Protein AF-A0A942SIU9-F1 (afdb_monomer)

Mean predicted aligned error: 4.39 Å

Foldseek 3Di:
DPPVVVVVVLVVLLVVLLVVCVVVVNQDDPNHGSVPDDSVVSVVVSVVVVVVVD

Nearest PDB structures (foldseek):
  8p7d-assembly1_B  TM=3.972E-01  e=8.464E+00  Homo sapiens

Structure (mmCIF, N/CA/C/O backbone):
data_AF-A0A942SIU9-F1
#
_entry.id   AF-A0A942SIU9-F1
#
loop_
_atom_site.group_PDB
_atom_site.id
_atom_site.type_symbol
_atom_site.label_atom_id
_atom_site.label_alt_id
_atom_site.label_comp_id
_atom_site.label_asym_id
_atom_site.label_entity_id
_atom_site.label_seq_id
_atom_site.pdbx_PDB_ins_code
_atom_site.Cartn_x
_atom_site.Cartn_y
_atom_site.Cartn_z
_atom_site.occupancy
_atom_site.B_iso_or_equiv
_atom_site.auth_seq_id
_atom_site.auth_comp_id
_atom_site.auth_asym_id
_atom_site.auth_atom_id
_atom_site.pdbx_PDB_model_num
ATOM 1 N N . MET A 1 1 ? 21.398 2.973 -19.294 1.00 61.44 1 MET A N 1
ATOM 2 C CA . MET A 1 1 ? 21.227 2.207 -18.036 1.00 61.44 1 MET A CA 1
ATOM 3 C C . MET A 1 1 ? 20.416 2.928 -16.947 1.00 61.44 1 MET A C 1
ATOM 5 O O . MET A 1 1 ? 19.838 2.237 -16.126 1.00 61.44 1 MET A O 1
ATOM 9 N N . GLY A 1 2 ? 20.300 4.267 -16.923 1.00 64.50 2 GLY A N 1
ATOM 10 C CA . GLY A 1 2 ? 19.603 4.977 -15.827 1.00 64.50 2 GLY A CA 1
ATOM 11 C C . GLY A 1 2 ? 18.063 4.893 -15.800 1.00 64.50 2 GLY A C 1
ATOM 12 O O . GLY A 1 2 ? 17.477 4.932 -14.725 1.00 64.50 2 GLY A O 1
ATOM 13 N N . ILE A 1 3 ? 17.391 4.744 -16.949 1.00 69.50 3 ILE A N 1
ATOM 14 C CA . ILE A 1 3 ? 15.912 4.763 -17.010 1.00 69.50 3 ILE A CA 1
ATOM 15 C C . ILE A 1 3 ? 15.301 3.474 -16.435 1.00 69.50 3 ILE A C 1
ATOM 17 O O . ILE A 1 3 ? 14.350 3.538 -15.661 1.00 69.50 3 ILE A O 1
ATOM 21 N N . LEU A 1 4 ? 15.899 2.315 -16.737 1.00 72.81 4 LEU A N 1
ATOM 22 C CA . LEU A 1 4 ? 15.464 1.014 -16.210 1.00 72.81 4 LEU A CA 1
ATOM 23 C C . LEU A 1 4 ? 15.602 0.941 -14.684 1.00 72.81 4 LEU A C 1
ATOM 25 O O . LEU A 1 4 ? 14.719 0.437 -14.002 1.00 72.81 4 LEU A O 1
ATOM 29 N N . PHE A 1 5 ? 16.681 1.507 -14.138 1.00 76.06 5 PHE A N 1
ATOM 30 C CA . PHE A 1 5 ? 16.917 1.542 -12.696 1.00 76.06 5 PHE A CA 1
ATOM 31 C C . PHE 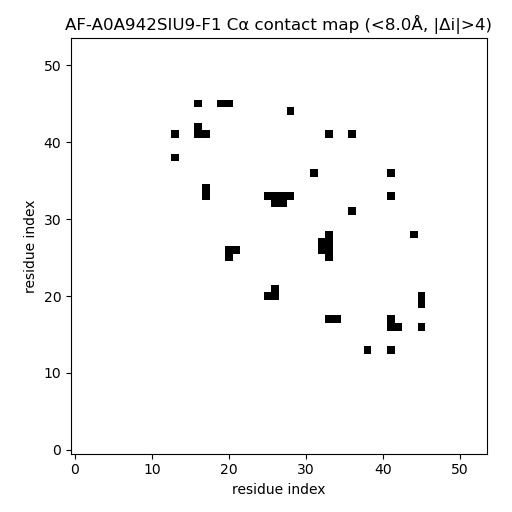A 1 5 ? 15.859 2.370 -11.949 1.00 76.06 5 PHE A C 1
ATOM 33 O O . PHE A 1 5 ? 15.391 1.975 -10.883 1.00 76.06 5 PHE A O 1
ATOM 40 N N . ASN A 1 6 ? 15.439 3.500 -12.524 1.00 78.31 6 ASN A N 1
ATOM 41 C CA .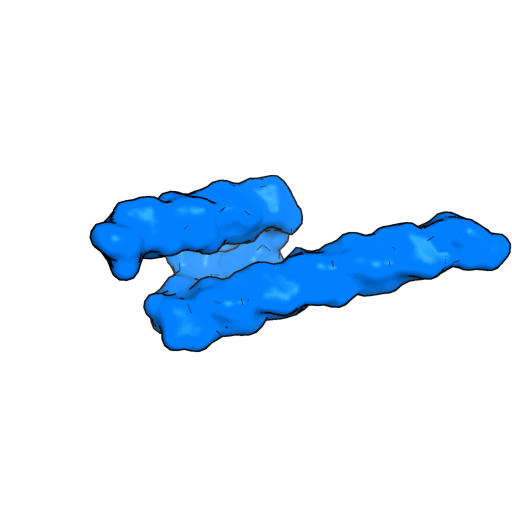 ASN A 1 6 ? 14.430 4.363 -11.913 1.00 78.31 6 ASN A CA 1
ATOM 42 C C . ASN A 1 6 ? 13.030 3.737 -11.928 1.00 78.31 6 ASN A C 1
ATOM 44 O O . ASN A 1 6 ? 12.305 3.885 -10.946 1.00 78.31 6 ASN A O 1
ATOM 48 N N . ALA A 1 7 ? 12.671 3.030 -13.003 1.00 78.44 7 ALA A N 1
ATOM 49 C CA . ALA A 1 7 ? 11.402 2.309 -13.089 1.00 78.44 7 ALA A CA 1
ATOM 50 C C . ALA A 1 7 ? 11.330 1.187 -12.040 1.00 78.44 7 ALA A C 1
ATOM 52 O O . ALA A 1 7 ? 10.422 1.171 -11.215 1.00 78.44 7 ALA A O 1
ATOM 53 N N . VAL A 1 8 ? 12.369 0.345 -11.968 1.00 83.69 8 VAL A N 1
ATOM 54 C CA . VAL A 1 8 ? 12.452 -0.754 -10.990 1.00 83.69 8 VAL A CA 1
ATOM 55 C C . VAL A 1 8 ? 12.370 -0.242 -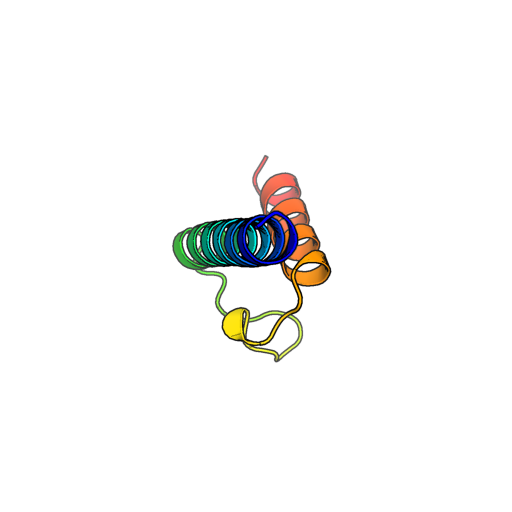9.548 1.00 83.69 8 VAL A C 1
ATOM 57 O O . VAL A 1 8 ? 11.685 -0.830 -8.713 1.00 83.69 8 VAL A O 1
ATOM 60 N N . GLN A 1 9 ? 13.024 0.880 -9.239 1.00 86.06 9 GLN A N 1
ATOM 61 C CA . GLN A 1 9 ? 12.930 1.475 -7.905 1.00 86.06 9 GLN A CA 1
ATOM 62 C C . GLN A 1 9 ? 11.531 2.006 -7.571 1.00 86.06 9 GLN A C 1
ATOM 64 O O . GLN A 1 9 ? 11.135 1.967 -6.404 1.00 86.06 9 GLN A O 1
ATOM 69 N N . GLN A 1 10 ? 10.791 2.536 -8.548 1.00 85.94 10 GLN A N 1
ATOM 70 C CA . GLN A 1 10 ? 9.412 2.973 -8.316 1.00 85.94 10 GLN A CA 1
ATOM 71 C C . GLN A 1 10 ? 8.499 1.781 -8.032 1.00 85.94 10 GLN A C 1
ATOM 73 O O . GLN A 1 10 ? 7.741 1.829 -7.062 1.00 85.94 10 GLN A O 1
ATOM 78 N N . ASP A 1 11 ? 8.646 0.693 -8.786 1.00 87.81 11 ASP A N 1
ATOM 79 C CA . ASP A 1 11 ? 7.870 -0.531 -8.577 1.00 87.81 11 ASP A CA 1
ATOM 80 C C . ASP A 1 11 ? 8.159 -1.158 -7.208 1.00 87.81 11 ASP A C 1
ATOM 82 O O . ASP A 1 11 ? 7.234 -1.527 -6.483 1.00 87.81 11 ASP A O 1
ATOM 86 N N . MET A 1 12 ? 9.429 -1.190 -6.784 1.00 92.00 12 MET A N 1
ATOM 87 C CA . MET A 1 12 ? 9.797 -1.648 -5.437 1.00 92.00 12 MET A CA 1
ATOM 88 C C . MET A 1 12 ? 9.139 -0.805 -4.342 1.00 92.00 12 MET A C 1
ATOM 90 O O . MET A 1 12 ? 8.586 -1.354 -3.389 1.00 92.00 12 MET A O 1
ATOM 94 N N . LYS A 1 13 ? 9.161 0.528 -4.473 1.00 92.44 13 LYS A N 1
ATOM 95 C CA . LYS A 1 13 ? 8.525 1.428 -3.497 1.00 92.44 13 LYS A CA 1
ATOM 96 C C . LYS A 1 13 ? 7.015 1.225 -3.447 1.00 92.44 13 LYS A C 1
ATOM 98 O O . LYS A 1 13 ? 6.443 1.238 -2.360 1.00 92.44 13 LYS A O 1
ATOM 103 N N . ARG A 1 14 ? 6.375 1.031 -4.601 1.00 94.06 14 ARG A N 1
ATOM 104 C CA . ARG A 1 14 ? 4.940 0.755 -4.686 1.00 94.06 14 ARG A CA 1
ATOM 105 C C . ARG A 1 14 ? 4.588 -0.558 -3.990 1.00 94.06 14 ARG A C 1
ATOM 107 O O . ARG A 1 14 ? 3.711 -0.562 -3.130 1.00 94.06 14 ARG A O 1
ATOM 114 N N . ASN A 1 15 ? 5.314 -1.630 -4.293 1.00 94.56 15 ASN A N 1
ATOM 115 C CA . ASN A 1 15 ? 5.090 -2.943 -3.687 1.00 94.56 15 ASN A CA 1
ATOM 116 C C . ASN A 1 15 ? 5.308 -2.919 -2.171 1.00 94.56 15 ASN A C 1
ATOM 118 O O . ASN A 1 15 ? 4.519 -3.496 -1.432 1.00 94.56 15 ASN A O 1
ATOM 122 N N . PHE A 1 16 ? 6.317 -2.188 -1.695 1.00 95.50 16 PHE A N 1
ATOM 123 C CA . PHE A 1 16 ? 6.560 -2.019 -0.263 1.00 95.50 16 PHE A CA 1
ATOM 124 C C . PHE A 1 16 ? 5.404 -1.314 0.468 1.00 95.50 16 PHE A C 1
ATOM 126 O O . PHE A 1 16 ? 5.086 -1.653 1.607 1.00 95.50 16 PHE A O 1
ATOM 133 N N . ILE A 1 17 ? 4.758 -0.332 -0.170 1.00 96.19 17 ILE A N 1
ATOM 134 C CA . ILE A 1 17 ? 3.572 0.322 0.405 1.00 96.19 17 ILE A CA 1
ATOM 135 C C . ILE A 1 17 ? 2.376 -0.627 0.400 1.00 96.19 17 ILE A C 1
ATOM 137 O O . ILE A 1 17 ? 1.680 -0.714 1.406 1.00 96.19 17 ILE A O 1
ATOM 141 N N . ILE A 1 18 ? 2.157 -1.350 -0.701 1.00 96.62 18 ILE A N 1
ATOM 142 C CA . ILE A 1 18 ? 1.090 -2.354 -0.797 1.00 96.62 18 ILE A CA 1
ATOM 143 C C . ILE A 1 18 ? 1.225 -3.383 0.326 1.00 96.62 18 ILE A C 1
ATOM 145 O O . ILE A 1 18 ? 0.241 -3.645 1.006 1.00 96.62 18 ILE A O 1
ATOM 149 N N . GLN A 1 19 ? 2.431 -3.903 0.572 1.00 96.50 19 GLN A N 1
ATOM 150 C CA . GLN A 1 19 ? 2.665 -4.849 1.665 1.00 96.50 19 GLN A CA 1
ATOM 151 C C . GLN A 1 19 ? 2.308 -4.254 3.030 1.00 96.50 19 GLN A C 1
ATOM 153 O O . GLN A 1 19 ? 1.549 -4.867 3.765 1.00 96.50 19 GLN A O 1
ATOM 158 N N . GLN A 1 20 ? 2.744 -3.026 3.339 1.00 95.62 20 GLN A N 1
ATOM 159 C CA . GLN A 1 20 ? 2.364 -2.368 4.599 1.00 95.62 20 GLN A CA 1
ATOM 160 C C . GLN A 1 20 ? 0.849 -2.188 4.755 1.00 95.62 20 GLN A C 1
ATOM 162 O O . GLN A 1 20 ? 0.330 -2.291 5.863 1.00 95.62 20 GLN A O 1
ATOM 167 N N . LEU A 1 21 ? 0.138 -1.887 3.666 1.00 95.75 21 LEU A N 1
ATOM 168 C CA . LEU A 1 21 ? -1.319 -1.776 3.690 1.00 95.75 21 LEU A CA 1
ATOM 169 C C . LEU A 1 21 ? -1.973 -3.144 3.926 1.00 95.75 21 LEU A C 1
ATOM 171 O O . LEU A 1 21 ? -2.874 -3.245 4.753 1.00 95.75 21 LEU A O 1
ATOM 175 N N . GLN A 1 22 ? -1.481 -4.199 3.273 1.00 96.25 22 GLN A N 1
ATOM 176 C CA . GLN A 1 22 ? -1.963 -5.568 3.473 1.00 96.25 22 GLN A CA 1
ATOM 177 C C . GLN A 1 22 ? -1.717 -6.066 4.900 1.00 96.25 22 GLN A C 1
ATOM 179 O O . GLN A 1 22 ? -2.625 -6.634 5.502 1.00 96.25 22 GLN A O 1
ATOM 184 N N . ASP A 1 23 ? -0.539 -5.792 5.465 1.00 95.75 23 ASP A N 1
ATOM 185 C CA . ASP A 1 23 ? -0.198 -6.118 6.856 1.00 95.75 23 ASP A CA 1
ATOM 186 C C . ASP A 1 23 ? -1.128 -5.399 7.851 1.00 95.75 23 ASP A C 1
ATOM 188 O O . ASP A 1 23 ? -1.445 -5.924 8.918 1.00 95.75 23 ASP A O 1
ATOM 192 N N . ALA A 1 24 ? -1.625 -4.216 7.477 1.00 93.88 24 ALA A N 1
ATOM 193 C CA . ALA A 1 24 ? -2.636 -3.460 8.212 1.00 93.88 24 ALA A CA 1
ATOM 194 C C . ALA A 1 24 ? -4.088 -3.912 7.931 1.00 93.88 24 ALA A C 1
ATOM 196 O O . ALA A 1 24 ? -5.029 -3.253 8.374 1.00 93.88 24 ALA A O 1
ATOM 197 N N . ASN A 1 25 ? -4.292 -5.020 7.208 1.00 95.00 25 ASN A N 1
ATOM 198 C CA . ASN A 1 25 ? -5.589 -5.512 6.719 1.00 95.00 25 ASN A CA 1
ATOM 199 C C . ASN A 1 25 ? -6.356 -4.519 5.821 1.00 95.00 25 ASN A C 1
ATOM 201 O O . ASN A 1 25 ? -7.577 -4.602 5.694 1.00 95.00 25 ASN A O 1
A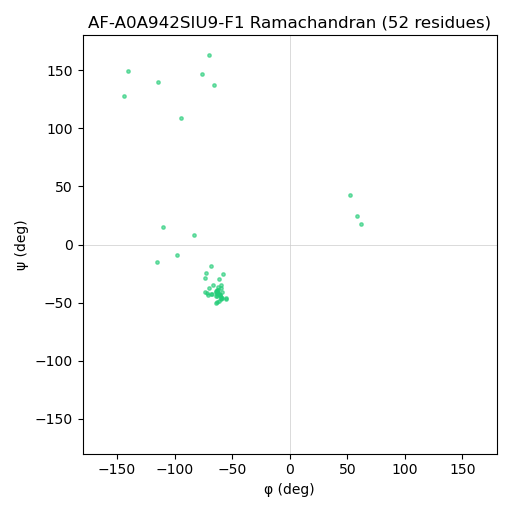TOM 205 N N . ILE A 1 26 ? -5.655 -3.593 5.163 1.00 94.62 26 ILE A N 1
ATOM 206 C CA . ILE A 1 26 ? -6.227 -2.681 4.169 1.00 94.62 26 ILE A CA 1
ATOM 207 C C . ILE A 1 26 ? -6.032 -3.303 2.790 1.00 94.62 26 ILE A C 1
ATOM 209 O O . ILE A 1 26 ? -4.919 -3.360 2.273 1.00 94.62 26 ILE A O 1
ATOM 213 N N . THR A 1 27 ? -7.120 -3.760 2.179 1.00 95.00 27 THR A N 1
ATOM 214 C CA . THR A 1 27 ? -7.114 -4.387 0.845 1.00 95.00 27 THR A CA 1
ATOM 215 C C . THR A 1 27 ? -7.880 -3.574 -0.199 1.00 95.00 27 THR A C 1
ATOM 217 O O . THR A 1 27 ? -7.691 -3.769 -1.401 1.00 95.00 27 THR A O 1
ATOM 220 N N . GLU A 1 28 ? -8.686 -2.610 0.243 1.00 95.38 28 GLU A N 1
ATOM 221 C CA . GLU A 1 28 ? -9.499 -1.741 -0.600 1.00 95.38 28 GLU A CA 1
ATOM 222 C C . GLU A 1 28 ? -9.507 -0.296 -0.088 1.00 95.38 28 GLU A C 1
ATOM 224 O O . GLU A 1 28 ? -9.398 -0.028 1.109 1.00 95.38 28 GLU A O 1
ATOM 229 N N . TYR A 1 29 ? -9.642 0.650 -1.012 1.00 94.62 29 TYR A N 1
ATOM 230 C CA . TYR A 1 29 ? -9.847 2.062 -0.720 1.00 94.62 29 TYR A CA 1
ATOM 231 C C . TYR A 1 29 ? -10.789 2.654 -1.769 1.00 94.62 29 TYR A C 1
ATOM 233 O O . TYR A 1 29 ? -10.567 2.495 -2.964 1.00 94.62 29 TYR A O 1
ATOM 241 N N . GLN A 1 30 ? -11.859 3.323 -1.329 1.00 92.38 30 GLN A N 1
ATOM 242 C CA . GLN A 1 30 ? -12.873 3.916 -2.218 1.00 92.38 30 GLN A CA 1
ATOM 243 C C . GLN A 1 30 ? -13.455 2.926 -3.254 1.00 92.38 30 GLN A C 1
ATOM 245 O O . GLN A 1 30 ? -13.659 3.280 -4.413 1.00 92.38 30 GLN A O 1
ATOM 250 N N . ASN A 1 31 ? -13.748 1.688 -2.834 1.00 93.50 31 ASN A N 1
ATOM 251 C CA . ASN A 1 31 ? -14.227 0.588 -3.692 1.00 93.50 31 ASN A CA 1
ATOM 252 C C . ASN A 1 31 ? -13.245 0.157 -4.798 1.00 93.50 31 ASN A C 1
ATOM 254 O O . ASN A 1 31 ? -13.646 -0.490 -5.764 1.00 93.50 31 ASN A O 1
ATOM 258 N N . GLN A 1 32 ? -11.968 0.517 -4.679 1.00 95.19 32 GLN A N 1
ATOM 259 C CA . GLN A 1 32 ? -10.903 0.060 -5.565 1.00 95.19 32 GLN A CA 1
ATOM 260 C C . GLN A 1 32 ? -9.926 -0.807 -4.779 1.00 95.19 32 GLN A C 1
ATOM 262 O O . GLN A 1 32 ? -9.588 -0.500 -3.633 1.00 95.19 32 GLN A O 1
ATOM 267 N N . ASN A 1 33 ? -9.460 -1.893 -5.393 1.00 95.50 33 ASN A N 1
ATOM 268 C CA . ASN A 1 33 ? -8.428 -2.727 -4.795 1.00 95.50 33 ASN A CA 1
ATOM 269 C C . ASN A 1 33 ? -7.122 -1.925 -4.702 1.00 95.50 33 ASN A C 1
ATOM 271 O O . ASN A 1 33 ? -6.743 -1.247 -5.658 1.00 95.50 33 ASN A O 1
ATOM 275 N N . ILE A 1 34 ? -6.396 -2.021 -3.583 1.00 95.62 34 ILE A N 1
ATOM 276 C CA . ILE A 1 34 ? -5.115 -1.311 -3.422 1.00 95.62 34 ILE A CA 1
ATOM 277 C C . ILE A 1 34 ? -4.080 -1.683 -4.496 1.00 95.62 34 ILE A C 1
ATOM 279 O O . ILE A 1 34 ? -3.210 -0.880 -4.825 1.00 95.62 34 ILE A O 1
ATOM 283 N N . LEU A 1 35 ? -4.186 -2.879 -5.081 1.00 95.25 35 LEU A N 1
ATOM 284 C CA . LEU A 1 35 ? -3.321 -3.346 -6.163 1.00 95.25 35 LEU A CA 1
ATOM 285 C C . L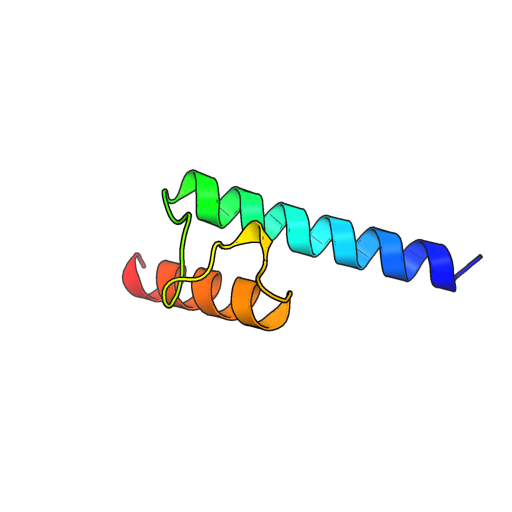EU A 1 35 ? -3.538 -2.590 -7.476 1.00 95.25 35 LEU A C 1
ATOM 287 O O . LEU A 1 35 ? -2.632 -2.593 -8.309 1.00 95.25 35 LEU A O 1
ATOM 291 N N . ASP A 1 36 ? -4.672 -1.908 -7.631 1.00 95.19 36 ASP A N 1
ATOM 292 C CA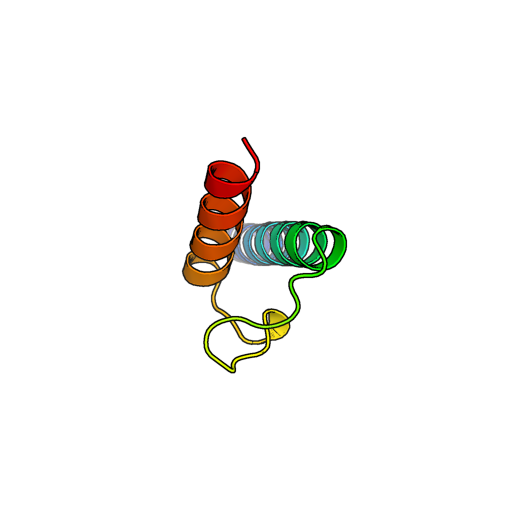 . ASP A 1 36 ? -5.013 -1.112 -8.813 1.00 95.19 36 ASP A CA 1
ATOM 293 C C . ASP A 1 36 ? -4.717 0.384 -8.615 1.00 95.19 36 ASP A C 1
ATOM 295 O O . ASP A 1 36 ? -4.738 1.163 -9.567 1.00 95.19 36 ASP A O 1
ATOM 299 N N . LEU A 1 37 ? -4.389 0.800 -7.386 1.00 94.00 37 LEU A N 1
ATOM 300 C CA . LEU A 1 37 ? -4.136 2.200 -7.054 1.00 94.00 37 LEU A CA 1
ATOM 301 C C . LEU A 1 37 ? -2.767 2.676 -7.546 1.00 94.00 37 LEU A C 1
ATOM 303 O O . LEU A 1 37 ? -1.764 1.950 -7.528 1.00 94.00 37 LEU A O 1
ATOM 307 N N . ASP A 1 38 ? -2.694 3.947 -7.928 1.00 93.31 38 ASP A N 1
ATOM 308 C CA . ASP A 1 38 ? -1.425 4.591 -8.235 1.00 93.31 38 ASP A CA 1
ATOM 309 C C . ASP A 1 38 ? -0.578 4.810 -6.965 1.00 93.31 38 ASP A C 1
ATOM 311 O O . ASP A 1 38 ? -1.051 4.777 -5.826 1.00 93.31 38 ASP A O 1
ATOM 315 N N . TYR A 1 39 ? 0.714 5.058 -7.165 1.00 91.94 39 TYR A N 1
ATOM 316 C CA . TYR A 1 39 ? 1.670 5.230 -6.073 1.00 91.94 39 TYR A CA 1
ATOM 317 C C . TYR A 1 39 ? 1.340 6.398 -5.123 1.00 91.94 39 TYR A C 1
ATOM 319 O O . TYR A 1 39 ? 1.599 6.292 -3.921 1.00 91.94 39 TYR A O 1
ATOM 327 N N . GLN A 1 40 ? 0.78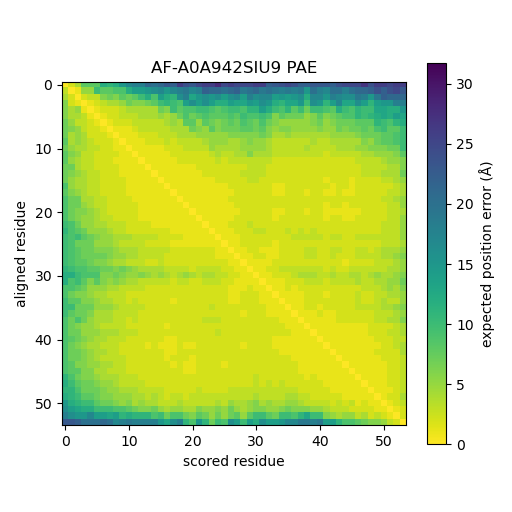8 7.511 -5.620 1.00 94.31 40 GLN A N 1
ATOM 328 C CA . GLN A 1 40 ? 0.439 8.652 -4.765 1.00 94.31 40 GLN A CA 1
ATOM 329 C C . GLN A 1 40 ? -0.774 8.331 -3.900 1.00 94.31 40 GLN A C 1
ATOM 331 O O . GLN A 1 40 ? -0.752 8.621 -2.702 1.00 94.31 40 GLN A O 1
ATOM 336 N N . THR A 1 41 ? -1.781 7.668 -4.468 1.00 95.69 41 THR A N 1
ATOM 337 C CA . THR A 1 41 ? -2.949 7.219 -3.705 1.00 95.69 41 THR A CA 1
ATOM 338 C C . THR A 1 41 ? -2.548 6.202 -2.638 1.00 95.69 41 THR A C 1
ATOM 340 O O . THR A 1 41 ? -2.902 6.369 -1.473 1.00 95.69 41 THR A O 1
ATOM 343 N N . LEU A 1 42 ? -1.701 5.224 -2.972 1.00 96.06 42 LEU A N 1
ATOM 344 C CA . LEU A 1 42 ? -1.147 4.270 -2.002 1.00 96.06 42 LEU A CA 1
ATOM 345 C C . LEU A 1 42 ? -0.425 4.962 -0.836 1.00 96.06 42 LEU A C 1
ATOM 347 O O . LEU A 1 42 ? -0.654 4.631 0.330 1.00 96.06 42 LEU A O 1
ATOM 351 N N . LYS A 1 43 ? 0.420 5.961 -1.131 1.00 95.75 43 LYS A N 1
ATOM 352 C CA . LYS A 1 43 ? 1.079 6.772 -0.095 1.00 95.75 43 LYS A CA 1
ATOM 353 C C . LYS A 1 43 ? 0.077 7.506 0.786 1.00 95.75 43 LYS A C 1
ATOM 355 O O . LYS A 1 43 ? 0.277 7.559 1.996 1.00 95.75 43 LYS A O 1
ATOM 360 N N . TYR A 1 44 ? -0.955 8.099 0.191 1.00 95.69 44 TYR A N 1
ATOM 361 C CA . TYR A 1 44 ? -1.979 8.829 0.929 1.00 95.69 44 TYR A CA 1
ATOM 362 C C . TYR A 1 44 ? -2.718 7.913 1.909 1.00 95.69 44 TYR A C 1
ATOM 364 O O . TYR A 1 44 ? -2.795 8.237 3.094 1.00 95.69 44 TYR A O 1
ATOM 372 N N . VAL A 1 45 ? -3.174 6.746 1.445 1.00 95.62 45 VAL A N 1
ATOM 373 C CA . VAL A 1 45 ? -3.872 5.757 2.281 1.00 95.62 45 VAL A CA 1
ATOM 374 C C . VAL A 1 45 ? -2.985 5.305 3.442 1.00 95.62 45 VAL A C 1
ATOM 376 O O . VAL A 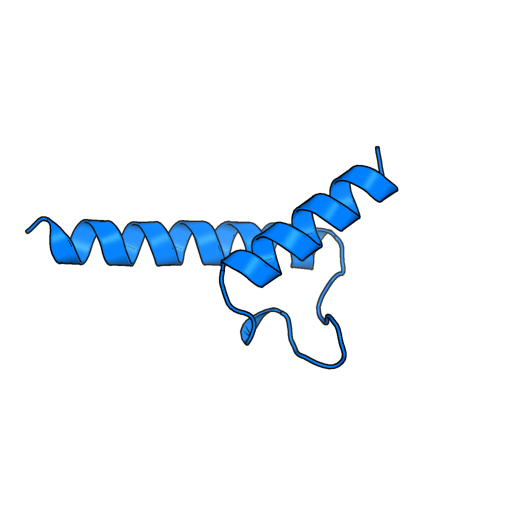1 45 ? -3.423 5.322 4.592 1.00 95.62 45 VAL A O 1
ATOM 379 N N . LEU A 1 46 ? -1.714 4.984 3.171 1.00 95.12 46 LEU A N 1
ATOM 380 C CA . LEU A 1 46 ? -0.770 4.571 4.213 1.00 95.12 46 LEU A CA 1
ATOM 381 C C . LEU A 1 46 ? -0.525 5.683 5.245 1.00 95.12 46 LEU A C 1
ATOM 383 O O . LEU A 1 46 ? -0.475 5.410 6.443 1.00 95.12 46 LEU A O 1
ATOM 387 N N . SER A 1 47 ? -0.380 6.934 4.802 1.00 95.38 47 SER A N 1
ATOM 388 C CA . SER A 1 47 ? -0.211 8.081 5.702 1.00 95.38 47 SER A CA 1
ATOM 389 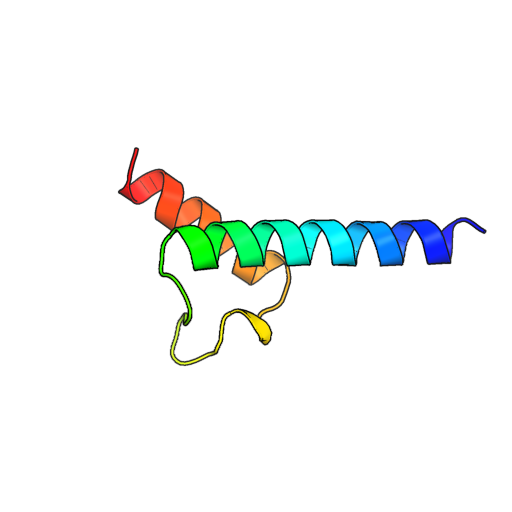C C . SER A 1 47 ? -1.444 8.314 6.571 1.00 95.38 47 SER A C 1
ATOM 391 O O . SER A 1 47 ? -1.303 8.514 7.775 1.00 95.38 47 SER A O 1
ATOM 393 N N . MET A 1 48 ? -2.643 8.252 5.988 1.00 94.56 48 MET A N 1
ATOM 394 C CA . MET A 1 48 ? -3.901 8.385 6.728 1.00 94.56 48 MET A CA 1
ATOM 395 C C . MET A 1 48 ? -4.036 7.299 7.793 1.00 94.56 48 MET A C 1
ATOM 397 O O . MET A 1 48 ? -4.328 7.609 8.947 1.00 94.56 48 MET A O 1
ATOM 401 N N . HIS A 1 49 ? -3.743 6.048 7.432 1.00 92.31 49 HIS A N 1
ATOM 402 C CA . HIS A 1 49 ? -3.761 4.940 8.378 1.00 92.31 49 HIS A CA 1
ATOM 403 C C . HIS A 1 49 ? -2.767 5.150 9.529 1.00 92.31 49 HIS A C 1
ATOM 405 O O . HIS A 1 49 ? -3.124 4.955 10.689 1.00 92.31 49 HIS A O 1
ATOM 411 N N . LYS A 1 50 ? -1.542 5.608 9.235 1.00 91.00 50 LYS A N 1
ATOM 412 C CA . LYS A 1 50 ? -0.540 5.915 10.268 1.00 91.00 50 LYS A CA 1
ATOM 413 C C . LYS A 1 50 ? -1.002 7.020 11.211 1.00 91.00 50 LYS A C 1
ATOM 415 O O . LYS A 1 50 ? -0.830 6.869 12.410 1.00 91.00 50 LYS A O 1
ATOM 420 N N . ILE A 1 51 ? -1.607 8.090 10.695 1.00 92.25 51 ILE A N 1
ATOM 421 C CA . ILE A 1 51 ? -2.125 9.195 11.520 1.00 92.25 51 ILE A CA 1
ATOM 422 C C . ILE A 1 51 ? -3.254 8.714 12.438 1.00 92.25 51 ILE A C 1
ATOM 424 O O . ILE A 1 51 ? -3.312 9.118 13.592 1.00 92.25 51 ILE A O 1
ATOM 428 N N . GLN A 1 52 ? -4.143 7.856 11.937 1.00 87.38 52 GLN A N 1
ATOM 429 C CA . GLN A 1 52 ? -5.279 7.340 12.708 1.00 87.38 52 GLN A CA 1
ATOM 430 C C . GLN A 1 52 ? -4.879 6.327 13.788 1.00 87.38 52 GLN A C 1
ATOM 432 O O . GLN A 1 52 ? -5.617 6.166 14.754 1.00 87.38 52 GLN A O 1
ATOM 437 N N . ASN A 1 53 ? -3.742 5.647 13.617 1.00 81.31 53 ASN A N 1
ATOM 438 C CA . ASN A 1 53 ? -3.225 4.641 14.550 1.00 81.31 53 ASN A CA 1
ATOM 439 C C . ASN A 1 53 ? -1.959 5.107 15.300 1.00 81.31 53 ASN A C 1
ATOM 441 O O . ASN A 1 53 ? -1.248 4.267 15.852 1.00 81.31 53 ASN A O 1
ATOM 445 N N . SER A 1 54 ? -1.656 6.415 15.282 1.00 65.62 54 SER A N 1
ATOM 446 C CA . SER A 1 54 ? -0.599 7.037 16.105 1.00 65.62 54 SER A CA 1
ATOM 447 C C . SER A 1 54 ? -1.130 7.539 17.441 1.00 65.62 54 SER A C 1
ATOM 449 O O . SER A 1 54 ? -2.346 7.820 17.532 1.00 65.62 54 SER A O 1
#

Sequence (54 aa):
MGILFNAVQQDMKRNFIIQQLQDANITEYQNQNILDLDYQTLKYVLSMHKIQNS

Solvent-accessible surface area (backbone atoms only — not comparable to full-atom values): 3232 Å² total; per-residue (Å²): 121,70,68,64,54,53,52,55,52,50,52,52,54,42,51,54,49,52,49,56,33,48,77,68,73,46,60,63,55,96,94,36,51,56,89,76,50,54,65,67,58,50,51,49,54,52,50,52,52,49,63,74,72,102

Secondary structure (DSSP, 8-state):
-HHHHHHHHHHHHHHHHHHHHHHTT--EETTEEGGGS-HHHHHHHHHHHHHHT-

pLDDT: mean 90.08, std 8.96, range [61.44, 96.62]

Radius of gyration: 12.3 Å; Cα contacts (8 Å, |Δi|>4): 23; chains: 1; bounding box: 36×15×34 Å